Protein AF-A0A3B1ABM5-F1 (afdb_monomer_lite)

Organism: NCBI:txid652676

Structure (mmCIF, N/CA/C/O backbone):
data_AF-A0A3B1ABM5-F1
#
_entry.id   AF-A0A3B1ABM5-F1
#
loop_
_atom_site.group_PDB
_atom_site.id
_atom_site.type_symbol
_atom_site.label_atom_id
_atom_site.label_alt_id
_atom_site.label_comp_id
_atom_site.label_asym_id
_atom_site.label_entity_id
_atom_site.label_seq_id
_atom_site.pdbx_PDB_ins_code
_atom_site.Cartn_x
_atom_site.Cartn_y
_atom_site.Cartn_z
_atom_site.occupancy
_atom_site.B_iso_or_equiv
_atom_site.auth_seq_id
_atom_site.auth_comp_id
_atom_site.auth_asym_id
_atom_site.auth_atom_id
_atom_site.pdbx_PDB_model_num
ATOM 1 N N . MET A 1 1 ? 11.939 -9.503 13.181 1.00 50.84 1 MET A N 1
ATOM 2 C CA . MET A 1 1 ? 11.570 -8.478 12.181 1.00 50.84 1 MET A CA 1
ATOM 3 C C . MET A 1 1 ? 11.072 -7.268 12.945 1.00 50.84 1 MET A C 1
ATOM 5 O O . MET A 1 1 ? 10.287 -7.457 13.866 1.00 50.84 1 MET A O 1
ATOM 9 N N . SER A 1 2 ? 11.599 -6.085 12.643 1.00 64.31 2 SER A N 1
ATOM 10 C CA . SER A 1 2 ? 11.223 -4.835 13.312 1.00 64.31 2 SER A CA 1
ATOM 11 C C . SER A 1 2 ? 9.921 -4.299 12.726 1.00 64.31 2 SER A C 1
ATOM 13 O O . SER A 1 2 ? 9.748 -4.361 11.511 1.00 64.31 2 SER A O 1
ATOM 15 N N . SER A 1 3 ? 9.042 -3.772 13.580 1.00 75.44 3 SER A N 1
ATOM 16 C CA . SER A 1 3 ? 7.778 -3.150 13.176 1.00 75.44 3 SER A CA 1
ATOM 17 C C . SER A 1 3 ? 7.983 -2.060 12.110 1.00 75.44 3 SER A C 1
ATOM 19 O O . SER A 1 3 ? 9.026 -1.397 12.129 1.00 75.44 3 SER A O 1
ATOM 21 N N . PRO A 1 4 ? 6.995 -1.815 11.224 1.00 81.19 4 PRO A N 1
ATOM 22 C CA . PRO A 1 4 ? 7.078 -0.744 10.237 1.00 81.19 4 PRO A CA 1
ATOM 23 C C . PRO A 1 4 ? 7.282 0.622 10.898 1.00 81.19 4 PRO A C 1
ATOM 25 O O . PRO A 1 4 ? 6.700 0.916 11.944 1.00 81.19 4 PRO A O 1
ATOM 28 N N . SER A 1 5 ? 8.079 1.477 10.264 1.00 87.81 5 SER A N 1
ATOM 29 C CA . SER A 1 5 ? 8.213 2.876 10.660 1.00 87.81 5 SER A CA 1
ATOM 30 C C . SER A 1 5 ? 6.918 3.657 10.406 1.00 87.81 5 SER A C 1
ATOM 32 O O . SER A 1 5 ? 6.101 3.288 9.562 1.00 87.81 5 SER A O 1
ATOM 34 N N . VAL A 1 6 ? 6.753 4.787 11.100 1.00 88.06 6 VAL A N 1
ATOM 35 C CA . VAL A 1 6 ? 5.585 5.675 10.943 1.00 88.06 6 VAL A CA 1
ATOM 36 C C . VAL A 1 6 ? 5.391 6.100 9.482 1.00 88.06 6 VAL A C 1
ATOM 38 O O . VAL A 1 6 ? 4.275 6.057 8.975 1.00 88.06 6 VAL A O 1
ATOM 41 N N . TYR A 1 7 ? 6.477 6.415 8.771 1.00 86.06 7 TYR A N 1
ATOM 42 C CA . TYR A 1 7 ? 6.409 6.800 7.359 1.00 86.06 7 TYR A CA 1
ATOM 43 C C . TYR A 1 7 ? 5.926 5.661 6.457 1.00 86.06 7 TYR A C 1
ATOM 45 O O . TYR A 1 7 ? 5.113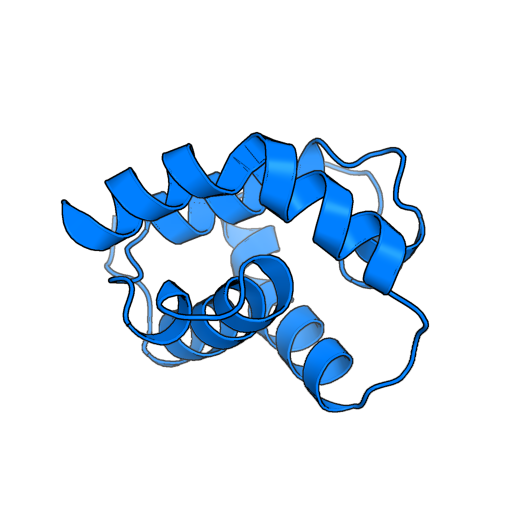 5.883 5.565 1.00 86.06 7 TYR A O 1
ATOM 53 N N . GLU A 1 8 ? 6.380 4.429 6.701 1.00 85.12 8 GLU A N 1
ATOM 54 C CA . GLU A 1 8 ? 5.911 3.269 5.939 1.00 85.12 8 GLU A CA 1
ATOM 55 C C . GLU A 1 8 ? 4.430 2.991 6.190 1.00 85.12 8 GLU A C 1
ATOM 57 O O . GLU A 1 8 ? 3.716 2.617 5.258 1.00 85.12 8 GLU A O 1
ATOM 62 N N . ILE A 1 9 ? 3.964 3.199 7.424 1.00 89.25 9 ILE A N 1
ATOM 63 C CA . ILE A 1 9 ? 2.548 3.093 7.782 1.00 89.25 9 ILE A CA 1
ATOM 64 C C . ILE A 1 9 ? 1.737 4.123 6.998 1.00 89.25 9 ILE A C 1
ATOM 66 O O . ILE A 1 9 ? 0.805 3.747 6.291 1.00 89.25 9 ILE A O 1
ATOM 70 N N . GLU A 1 10 ? 2.115 5.400 7.064 1.00 89.31 10 GLU A N 1
ATOM 71 C CA . GLU A 1 10 ? 1.410 6.490 6.382 1.00 89.31 10 GLU A CA 1
ATOM 72 C C . GLU A 1 10 ? 1.379 6.311 4.858 1.00 89.31 10 GLU A C 1
ATOM 74 O O . GLU A 1 10 ? 0.318 6.423 4.236 1.00 89.31 10 GLU A O 1
ATOM 79 N N . ASP A 1 11 ? 2.521 5.990 4.246 1.00 87.88 11 ASP A N 1
ATOM 80 C CA . ASP A 1 11 ? 2.629 5.806 2.797 1.00 87.88 11 ASP A CA 1
ATOM 81 C 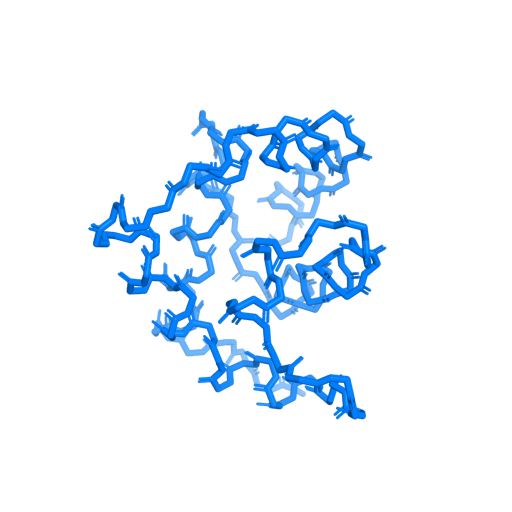C . ASP A 1 11 ? 1.810 4.597 2.326 1.00 87.88 11 ASP A C 1
ATOM 83 O O . ASP A 1 11 ? 1.067 4.681 1.344 1.00 87.88 11 ASP A O 1
ATOM 87 N N . THR A 1 12 ? 1.863 3.487 3.066 1.00 87.12 12 THR A N 1
ATOM 88 C CA . THR A 1 12 ? 1.028 2.309 2.794 1.00 87.12 12 THR A CA 1
ATOM 89 C C . THR A 1 12 ? -0.451 2.643 2.940 1.00 87.12 12 THR A C 1
ATOM 91 O O . THR A 1 12 ? -1.263 2.229 2.113 1.00 87.12 12 THR A O 1
ATOM 94 N N . GLN A 1 13 ? -0.813 3.438 3.946 1.00 89.62 13 GLN A N 1
ATOM 95 C CA . GLN A 1 13 ? -2.192 3.827 4.203 1.00 89.62 13 GLN A CA 1
ATOM 96 C C . GLN A 1 13 ? -2.788 4.638 3.047 1.00 89.62 13 GLN A C 1
ATOM 98 O O . GLN A 1 13 ? -3.943 4.416 2.666 1.00 89.62 13 GLN A O 1
ATOM 103 N N . ILE A 1 14 ? -1.989 5.531 2.455 1.00 86.44 14 ILE A N 1
ATOM 104 C CA . ILE A 1 14 ? -2.346 6.302 1.258 1.00 86.44 14 ILE A CA 1
ATOM 105 C C . ILE A 1 14 ? -2.614 5.362 0.083 1.00 86.44 14 ILE A C 1
ATOM 107 O O . ILE A 1 14 ? -3.640 5.495 -0.585 1.00 86.44 14 ILE A O 1
ATOM 111 N N . ILE A 1 15 ? -1.730 4.388 -0.147 1.00 84.00 15 ILE A N 1
ATOM 112 C CA . ILE A 1 15 ? -1.864 3.428 -1.249 1.00 84.00 15 ILE A CA 1
ATOM 113 C C . ILE A 1 15 ? -3.104 2.546 -1.053 1.00 84.00 15 ILE A C 1
ATOM 115 O O . ILE A 1 15 ? -3.895 2.374 -1.978 1.00 84.00 15 ILE A O 1
ATOM 119 N N . LEU A 1 16 ? -3.331 2.027 0.156 1.00 85.75 16 LEU A N 1
ATOM 120 C CA . LEU A 1 16 ? -4.503 1.206 0.468 1.00 85.75 16 LEU A CA 1
ATOM 121 C C . LEU A 1 16 ? -5.806 1.990 0.299 1.00 85.75 16 LEU A C 1
ATOM 123 O O . LEU A 1 16 ? -6.747 1.495 -0.322 1.00 85.75 16 LEU A O 1
ATOM 127 N N . HIS A 1 17 ? -5.863 3.226 0.803 1.00 86.38 17 HIS A N 1
ATOM 128 C CA . HIS A 1 17 ? -7.034 4.081 0.625 1.00 86.38 17 HIS A CA 1
ATOM 129 C C . HIS A 1 17 ? -7.285 4.381 -0.853 1.00 86.38 17 HIS A C 1
ATOM 131 O O . HIS A 1 17 ? -8.422 4.340 -1.325 1.00 86.38 17 HIS A O 1
ATOM 137 N N . TYR A 1 18 ? -6.218 4.623 -1.605 1.00 80.50 18 TYR A N 1
ATOM 138 C CA . TYR A 1 18 ? -6.302 4.860 -3.029 1.00 80.50 18 TYR A CA 1
ATOM 139 C C . TYR A 1 18 ? -6.888 3.662 -3.792 1.00 80.50 18 TYR A C 1
ATOM 141 O O . TYR A 1 18 ? -7.843 3.831 -4.553 1.00 80.50 18 TYR A O 1
ATOM 149 N N . LEU A 1 19 ? -6.369 2.457 -3.540 1.00 78.88 19 LEU A N 1
ATOM 150 C CA . LEU A 1 19 ? -6.770 1.218 -4.213 1.00 78.88 19 LEU A CA 1
ATOM 151 C C . LEU A 1 19 ? -8.177 0.759 -3.819 1.00 78.88 19 LEU A C 1
ATOM 153 O O . LEU A 1 19 ? -9.018 0.465 -4.671 1.00 78.88 19 LEU A O 1
ATOM 157 N N . PHE A 1 20 ? -8.449 0.711 -2.518 1.00 82.19 20 PHE A N 1
ATOM 158 C CA . PHE A 1 20 ? -9.644 0.059 -1.988 1.00 82.19 20 PHE A CA 1
ATOM 159 C C . PHE A 1 20 ? -10.759 1.041 -1.623 1.00 82.19 20 PHE A C 1
ATOM 161 O O . PHE A 1 20 ? -11.931 0.657 -1.626 1.00 82.19 20 PHE A O 1
ATOM 168 N N . SER A 1 21 ? -10.417 2.317 -1.405 1.00 79.88 21 SER A N 1
ATOM 169 C CA . SER A 1 21 ? -11.339 3.367 -0.943 1.00 79.88 21 SER A CA 1
ATOM 170 C C . SER A 1 21 ? -12.057 2.979 0.365 1.00 79.88 21 SER A C 1
ATOM 172 O O . SER A 1 21 ? -11.734 1.977 1.005 1.00 79.88 21 SER A O 1
ATOM 174 N N . GLY A 1 22 ? -12.991 3.810 0.836 1.00 77.31 22 GLY A N 1
ATOM 175 C CA . GLY A 1 22 ? -13.800 3.507 2.025 1.00 77.31 22 GLY A CA 1
ATOM 176 C C . GLY A 1 22 ? -12.975 3.271 3.300 1.00 77.31 22 GLY A C 1
ATOM 177 O O . GLY A 1 22 ? -12.080 4.057 3.622 1.00 77.31 22 GLY A O 1
ATOM 178 N N . ASN A 1 23 ? -13.278 2.178 4.012 1.00 75.12 23 ASN A N 1
ATOM 179 C CA . ASN A 1 23 ? -12.695 1.828 5.316 1.00 75.12 23 ASN A CA 1
ATOM 180 C C . ASN A 1 23 ? -11.216 1.436 5.269 1.00 75.12 23 ASN A C 1
ATOM 182 O O . ASN A 1 23 ? -10.601 1.313 6.326 1.00 75.12 23 ASN A O 1
ATOM 186 N N . ALA A 1 24 ? -10.627 1.299 4.078 1.00 79.94 24 ALA A N 1
ATOM 187 C CA . ALA A 1 24 ? -9.221 0.948 3.946 1.00 79.94 24 ALA A CA 1
ATOM 188 C C . ALA A 1 24 ? -8.295 1.928 4.675 1.00 79.94 24 ALA A C 1
ATOM 190 O O . ALA A 1 24 ? -7.260 1.498 5.162 1.00 79.94 24 ALA A O 1
ATOM 191 N N . LYS A 1 25 ? -8.704 3.203 4.828 1.00 78.31 25 LYS A N 1
ATOM 192 C CA . LYS A 1 25 ? -7.983 4.237 5.599 1.00 78.31 25 LYS A CA 1
ATOM 193 C C . LYS A 1 25 ? -7.795 3.919 7.093 1.00 78.31 25 LYS A C 1
ATOM 195 O O . LYS A 1 25 ? -6.960 4.547 7.726 1.00 78.31 25 LYS A O 1
ATOM 200 N N . ASN A 1 26 ? -8.598 3.003 7.638 1.00 82.12 26 ASN A N 1
ATOM 201 C CA . ASN A 1 26 ? -8.606 2.632 9.054 1.00 82.12 26 ASN A CA 1
ATOM 202 C C . ASN A 1 26 ? -7.997 1.241 9.296 1.00 82.12 26 ASN A C 1
ATOM 204 O O . ASN A 1 26 ? -8.010 0.757 10.425 1.00 82.12 26 ASN A O 1
ATOM 208 N N . TRP A 1 27 ? -7.541 0.555 8.245 1.00 86.12 27 TRP A N 1
ATOM 209 C CA . TRP A 1 27 ? -6.933 -0.763 8.386 1.00 86.12 27 TRP A CA 1
ATOM 210 C C . TRP A 1 27 ? -5.589 -0.663 9.088 1.00 86.12 27 TRP A C 1
ATOM 212 O O . TRP A 1 27 ? -4.784 0.215 8.790 1.00 86.12 27 TRP A O 1
ATOM 222 N N . LYS A 1 28 ? -5.315 -1.600 9.993 1.00 88.88 28 LYS A N 1
ATOM 223 C CA . LYS A 1 28 ? -4.028 -1.637 10.675 1.00 88.88 28 LYS A CA 1
ATOM 224 C C . LYS A 1 28 ? -2.931 -2.056 9.698 1.00 88.88 28 LYS A C 1
ATOM 226 O O . LYS A 1 28 ? -2.935 -3.166 9.162 1.00 88.88 28 LYS A O 1
ATOM 231 N N . VAL A 1 29 ? -1.972 -1.159 9.474 1.00 87.25 29 VAL A N 1
ATOM 232 C CA . VAL A 1 29 ? -0.801 -1.439 8.640 1.00 87.25 29 VAL A CA 1
ATOM 233 C C . VAL A 1 29 ? 0.239 -2.190 9.468 1.00 87.25 29 VAL A C 1
ATOM 235 O O . VAL A 1 29 ? 0.882 -1.631 10.352 1.00 87.25 29 VAL A O 1
ATOM 238 N N . SER A 1 30 ? 0.402 -3.474 9.165 1.00 89.38 30 SER A N 1
ATOM 239 C CA . SER A 1 30 ? 1.450 -4.341 9.709 1.00 89.38 30 SER A CA 1
ATOM 240 C C . SER A 1 30 ? 2.515 -4.654 8.653 1.00 89.38 30 SER A C 1
ATOM 242 O O . SER A 1 30 ? 2.312 -4.418 7.462 1.00 89.38 30 SER A O 1
ATOM 244 N N . ASP A 1 31 ? 3.633 -5.265 9.057 1.00 85.50 31 ASP A N 1
ATOM 245 C CA . ASP A 1 31 ? 4.622 -5.809 8.111 1.00 85.50 31 ASP A CA 1
ATOM 246 C C . ASP A 1 31 ? 3.983 -6.742 7.079 1.00 85.50 31 ASP A C 1
ATOM 248 O O . ASP A 1 31 ? 4.301 -6.690 5.892 1.00 85.50 31 ASP A O 1
ATOM 252 N N . ARG A 1 32 ? 3.040 -7.574 7.532 1.00 86.31 32 ARG A N 1
ATOM 253 C CA . ARG A 1 32 ? 2.297 -8.488 6.666 1.00 86.31 32 ARG A CA 1
ATOM 254 C C . ARG A 1 32 ? 1.459 -7.726 5.643 1.00 86.31 32 ARG A C 1
ATOM 256 O O . ARG A 1 32 ? 1.393 -8.144 4.494 1.00 86.31 32 ARG A O 1
ATOM 263 N N . MET A 1 33 ? 0.842 -6.615 6.042 1.00 85.75 33 MET A N 1
ATOM 264 C CA . MET A 1 33 ? 0.074 -5.763 5.132 1.00 85.75 33 MET A CA 1
ATOM 265 C C . MET A 1 33 ? 0.958 -5.194 4.016 1.00 85.75 33 MET A C 1
ATOM 267 O O . MET A 1 33 ? 0.583 -5.236 2.846 1.00 85.75 33 MET A O 1
ATOM 271 N N . ILE A 1 34 ? 2.145 -4.699 4.376 1.00 85.69 34 ILE A N 1
ATOM 272 C CA . ILE A 1 34 ? 3.120 -4.140 3.431 1.00 85.69 34 ILE A CA 1
ATOM 273 C C . ILE A 1 34 ? 3.606 -5.219 2.456 1.00 85.69 34 ILE A C 1
ATOM 275 O O . ILE A 1 34 ? 3.655 -4.983 1.248 1.00 85.69 34 ILE A O 1
ATOM 279 N N . ASP A 1 35 ? 3.899 -6.421 2.951 1.00 83.62 35 ASP A N 1
ATOM 280 C CA . ASP A 1 35 ? 4.343 -7.539 2.113 1.00 83.62 35 ASP A CA 1
ATOM 281 C C . ASP A 1 35 ? 3.268 -7.990 1.128 1.00 83.62 35 ASP A C 1
ATOM 283 O O . ASP A 1 35 ? 3.543 -8.214 -0.052 1.00 83.62 35 ASP A O 1
ATOM 287 N N . GLU A 1 36 ? 2.029 -8.129 1.600 1.00 83.44 36 GLU A N 1
ATOM 288 C CA . GLU A 1 36 ? 0.905 -8.521 0.755 1.00 83.44 36 GLU A CA 1
ATOM 289 C C . GLU A 1 36 ? 0.594 -7.441 -0.283 1.00 83.44 36 GLU A C 1
ATOM 291 O O . GLU A 1 36 ? 0.317 -7.776 -1.436 1.00 83.44 36 GLU A O 1
ATOM 296 N N . LEU A 1 37 ? 0.742 -6.157 0.065 1.00 81.88 37 LEU A N 1
ATOM 297 C CA . LEU A 1 37 ? 0.672 -5.057 -0.897 1.00 81.88 37 LEU A CA 1
ATOM 298 C C . LEU A 1 37 ? 1.762 -5.180 -1.967 1.00 81.88 37 LEU A C 1
ATOM 300 O O . LEU A 1 37 ? 1.449 -5.120 -3.155 1.00 81.88 37 LEU A O 1
ATOM 304 N N . GLY A 1 38 ? 3.014 -5.434 -1.580 1.00 77.56 38 GLY A N 1
ATOM 305 C CA . GLY A 1 38 ? 4.115 -5.645 -2.524 1.00 77.56 38 GLY A CA 1
ATOM 306 C C . GLY A 1 38 ? 3.871 -6.826 -3.472 1.00 77.56 38 GLY A C 1
ATOM 307 O O . GLY A 1 38 ? 4.082 -6.712 -4.684 1.00 77.56 38 GLY A O 1
ATOM 308 N N . LYS A 1 39 ? 3.348 -7.946 -2.955 1.00 76.81 39 LYS A N 1
ATOM 309 C CA . LYS A 1 39 ? 2.969 -9.121 -3.764 1.00 76.81 39 LYS A CA 1
ATOM 310 C C . LYS A 1 39 ? 1.810 -8.821 -4.706 1.00 76.81 39 LYS A C 1
ATOM 312 O O . LYS A 1 39 ? 1.862 -9.219 -5.869 1.00 76.81 39 LYS A O 1
ATOM 317 N N . ALA A 1 40 ? 0.770 -8.148 -4.215 1.00 75.38 40 ALA A N 1
ATOM 318 C CA . ALA A 1 40 ? -0.382 -7.766 -5.019 1.00 75.38 40 ALA A CA 1
ATOM 319 C C . ALA A 1 40 ? 0.065 -6.874 -6.177 1.00 75.38 40 ALA A C 1
ATOM 321 O O . ALA A 1 40 ? -0.235 -7.180 -7.325 1.00 75.38 40 ALA A O 1
ATOM 322 N N . LEU A 1 41 ? 0.877 -5.853 -5.895 1.00 71.31 41 LEU A N 1
ATOM 323 C CA . LEU A 1 41 ? 1.392 -4.945 -6.913 1.00 71.31 41 LEU A CA 1
ATOM 324 C C . LEU A 1 41 ? 2.313 -5.650 -7.924 1.00 71.31 41 LEU A C 1
ATOM 326 O O . LEU A 1 41 ? 2.184 -5.427 -9.125 1.00 71.31 41 LEU A O 1
ATOM 330 N N . SER A 1 42 ? 3.157 -6.584 -7.477 1.00 67.31 42 SER A N 1
ATOM 331 C CA . SER A 1 42 ? 4.040 -7.370 -8.358 1.00 67.31 42 SER A CA 1
ATOM 332 C C . SER A 1 42 ? 3.293 -8.329 -9.297 1.00 67.31 42 SER A C 1
ATOM 334 O O . SER A 1 42 ? 3.798 -8.669 -10.369 1.00 67.31 42 SER A O 1
ATOM 336 N N . LYS A 1 43 ? 2.096 -8.790 -8.909 1.00 64.75 43 LYS A N 1
ATOM 337 C CA . LYS A 1 43 ? 1.248 -9.674 -9.730 1.00 64.75 43 LYS A CA 1
ATOM 338 C C . LYS A 1 43 ? 0.484 -8.927 -10.820 1.00 64.75 43 LYS A C 1
ATOM 340 O O . LYS A 1 43 ? 0.043 -9.551 -11.780 1.00 64.75 43 LYS A O 1
ATOM 345 N N . LEU A 1 44 ? 0.354 -7.606 -10.720 1.00 59.03 44 LEU A N 1
ATOM 346 C CA . LEU A 1 44 ? -0.421 -6.782 -11.652 1.00 59.03 44 LEU A CA 1
ATOM 347 C C . LEU A 1 44 ? 0.363 -6.436 -12.918 1.00 59.03 44 LEU A C 1
ATOM 349 O O . LEU A 1 44 ? 0.282 -5.312 -13.414 1.00 59.03 44 LEU A O 1
ATOM 353 N N . LYS A 1 45 ? 1.092 -7.415 -13.472 1.00 50.59 45 LYS A N 1
ATOM 354 C CA . LYS A 1 45 ? 1.998 -7.211 -14.606 1.00 50.59 45 LYS A CA 1
ATOM 355 C C . LYS A 1 45 ? 1.339 -6.663 -15.887 1.00 50.59 45 LYS A C 1
ATOM 357 O O . LYS A 1 45 ? 2.028 -6.308 -16.835 1.00 50.59 45 LYS A O 1
ATOM 362 N N . THR A 1 46 ? 0.018 -6.569 -15.905 1.00 46.72 46 THR A N 1
ATOM 363 C CA . THR A 1 46 ? -0.812 -6.069 -17.004 1.00 46.72 46 THR A CA 1
ATOM 364 C C . THR A 1 46 ? -1.153 -4.582 -16.887 1.00 46.72 46 THR A C 1
ATOM 366 O O . THR A 1 46 ? -1.506 -3.945 -17.873 1.00 46.72 46 THR A O 1
ATOM 369 N N . CYS A 1 47 ? -1.034 -3.998 -15.696 1.00 53.00 47 CYS A N 1
ATOM 370 C CA . CYS A 1 47 ? -1.329 -2.595 -15.452 1.00 53.00 47 CYS A CA 1
ATOM 371 C C . CYS A 1 47 ? -0.047 -1.772 -15.555 1.00 53.00 47 CYS A C 1
ATOM 373 O O . CYS A 1 47 ? 0.530 -1.406 -14.535 1.00 53.00 47 CYS A O 1
ATOM 375 N N . ASN A 1 48 ? 0.385 -1.470 -16.788 1.00 44.53 48 ASN A N 1
ATOM 376 C CA . ASN A 1 48 ? 1.563 -0.639 -17.123 1.00 44.53 48 ASN A CA 1
ATOM 377 C C . ASN A 1 48 ? 1.691 0.637 -16.258 1.00 44.53 48 ASN A C 1
ATOM 379 O O . ASN A 1 48 ? 2.773 1.135 -15.990 1.00 44.53 48 ASN A O 1
ATOM 383 N N . ILE A 1 49 ? 0.563 1.125 -15.758 1.00 47.66 49 ILE A N 1
ATOM 384 C CA . ILE A 1 49 ? 0.414 2.339 -14.965 1.00 47.66 49 ILE A CA 1
ATOM 385 C C . ILE A 1 49 ? 0.897 2.162 -13.503 1.00 47.66 49 ILE A C 1
ATOM 387 O O . ILE A 1 49 ? 1.413 3.095 -12.893 1.00 47.66 49 ILE A O 1
ATOM 391 N N . VAL A 1 50 ? 0.787 0.956 -12.933 1.00 50.56 50 VAL A N 1
ATOM 392 C CA . VAL A 1 50 ? 1.395 0.623 -11.631 1.00 50.56 50 VAL A CA 1
ATOM 393 C C . VAL A 1 50 ? 2.900 0.371 -11.802 1.00 50.56 50 VAL A C 1
ATOM 395 O O . VAL A 1 50 ? 3.656 0.561 -10.859 1.00 50.56 50 VAL A O 1
ATOM 398 N N . PHE A 1 51 ? 3.377 0.036 -13.005 1.00 47.19 51 PHE A N 1
ATOM 399 C CA . PHE A 1 51 ? 4.812 -0.142 -13.260 1.00 47.19 51 PHE A CA 1
ATOM 400 C C . PHE A 1 51 ? 5.625 1.143 -13.244 1.00 47.19 51 PHE A C 1
ATOM 402 O O . PHE A 1 51 ? 6.789 1.081 -12.871 1.00 47.19 51 PHE A O 1
ATOM 409 N N . ASP A 1 52 ? 5.039 2.296 -13.569 1.00 52.12 52 ASP A N 1
ATOM 410 C CA . ASP A 1 52 ? 5.736 3.574 -13.371 1.00 52.12 52 ASP A CA 1
ATOM 411 C C . ASP A 1 52 ? 5.925 3.900 -11.884 1.00 52.12 52 ASP A C 1
ATOM 413 O O . ASP A 1 52 ? 6.814 4.674 -11.519 1.00 52.12 52 ASP A O 1
ATOM 417 N N . LEU A 1 53 ? 5.081 3.316 -11.029 1.00 50.00 53 LEU A N 1
ATOM 418 C CA . LEU A 1 53 ? 5.124 3.424 -9.573 1.00 50.00 53 LEU A CA 1
ATOM 419 C C . LEU A 1 53 ? 6.005 2.336 -8.939 1.00 50.00 53 LEU A C 1
ATOM 421 O O . LEU A 1 53 ? 6.530 2.536 -7.845 1.00 50.00 53 LEU A O 1
ATOM 425 N N . LEU A 1 54 ? 6.177 1.198 -9.610 1.00 52.91 54 LEU A N 1
ATOM 426 C CA . LEU A 1 54 ? 6.943 0.062 -9.118 1.00 52.91 54 LEU A CA 1
ATOM 427 C C . LEU A 1 54 ? 8.395 0.067 -9.619 1.00 52.91 54 LEU A C 1
ATOM 429 O O . LEU A 1 54 ? 8.709 0.641 -10.659 1.00 52.91 54 LEU A O 1
ATOM 433 N N . PRO A 1 55 ? 9.303 -0.622 -8.909 1.00 48.12 55 PRO A N 1
ATOM 434 C CA . PRO A 1 55 ? 10.585 -1.029 -9.479 1.00 48.12 55 PRO A CA 1
ATOM 435 C C . PRO A 1 55 ? 10.439 -1.602 -10.886 1.00 48.12 55 PRO A C 1
ATOM 437 O O . PRO A 1 55 ? 9.611 -2.489 -11.113 1.00 48.12 55 PRO A O 1
ATOM 440 N N . ARG A 1 56 ? 11.323 -1.184 -11.800 1.00 49.44 56 ARG A N 1
ATOM 441 C CA . ARG A 1 56 ? 11.529 -1.888 -13.073 1.00 49.44 56 ARG A CA 1
ATOM 442 C C . ARG A 1 56 ? 11.792 -3.381 -12.817 1.00 49.44 56 ARG A C 1
ATOM 444 O O . ARG A 1 56 ? 12.410 -3.716 -11.807 1.00 49.44 56 ARG A O 1
ATOM 451 N N . PRO A 1 57 ? 11.354 -4.276 -13.722 1.00 43.94 57 PRO A N 1
ATOM 452 C CA . PRO A 1 57 ? 11.463 -5.717 -13.532 1.00 43.94 57 PRO A CA 1
ATOM 453 C C . PRO A 1 57 ? 12.917 -6.146 -13.283 1.00 43.94 57 PRO A C 1
ATOM 455 O O . PRO A 1 57 ? 13.769 -6.079 -14.161 1.00 43.94 57 PRO A O 1
ATOM 458 N N . GLY A 1 58 ? 13.154 -6.585 -12.050 1.00 47.41 58 GLY A N 1
ATOM 459 C CA . GLY A 1 58 ? 14.409 -7.073 -11.491 1.00 47.41 58 GLY A CA 1
ATOM 460 C C . GLY A 1 58 ? 14.195 -7.194 -9.983 1.00 47.41 58 GLY A C 1
ATOM 461 O O . GLY A 1 58 ? 13.758 -6.226 -9.375 1.00 47.41 58 GLY A O 1
ATOM 462 N N . PHE A 1 59 ? 14.361 -8.403 -9.435 1.00 46.91 59 PHE A N 1
ATOM 463 C CA . PHE A 1 59 ? 14.126 -8.808 -8.035 1.00 46.91 59 PHE A CA 1
ATOM 464 C C . PHE A 1 59 ? 13.616 -7.703 -7.087 1.00 46.91 59 PHE A C 1
ATO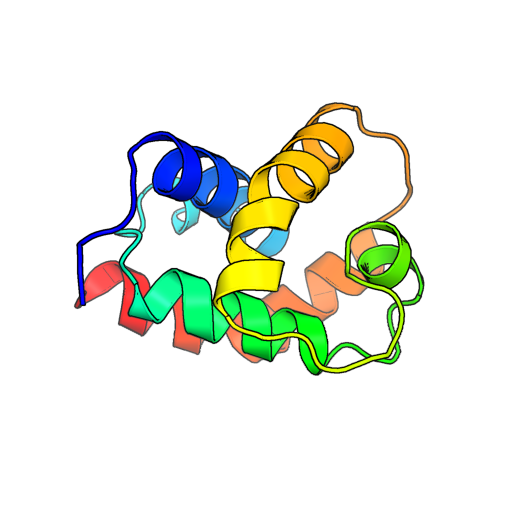M 466 O O . PHE A 1 59 ? 14.386 -6.952 -6.490 1.00 46.91 59 PHE A O 1
ATOM 473 N N . VAL A 1 60 ? 12.289 -7.634 -6.942 1.00 56.09 60 VAL A N 1
ATOM 474 C CA . VAL A 1 60 ? 11.615 -6.755 -5.981 1.00 56.09 60 VAL A CA 1
ATOM 475 C C . VAL A 1 60 ? 11.741 -7.387 -4.600 1.00 56.09 60 VAL A C 1
ATOM 477 O O . VAL A 1 60 ? 10.849 -8.097 -4.142 1.00 56.09 60 VAL A O 1
ATOM 480 N N . ASP A 1 61 ? 12.890 -7.195 -3.963 1.00 65.25 61 ASP A N 1
ATOM 481 C CA . ASP A 1 61 ? 13.049 -7.559 -2.560 1.00 65.25 61 ASP A CA 1
ATOM 482 C C . ASP A 1 61 ? 12.122 -6.693 -1.684 1.00 65.25 61 ASP A C 1
ATOM 484 O O . ASP A 1 61 ? 11.806 -5.544 -2.016 1.00 65.25 61 ASP A O 1
ATOM 488 N N . LYS A 1 62 ? 11.6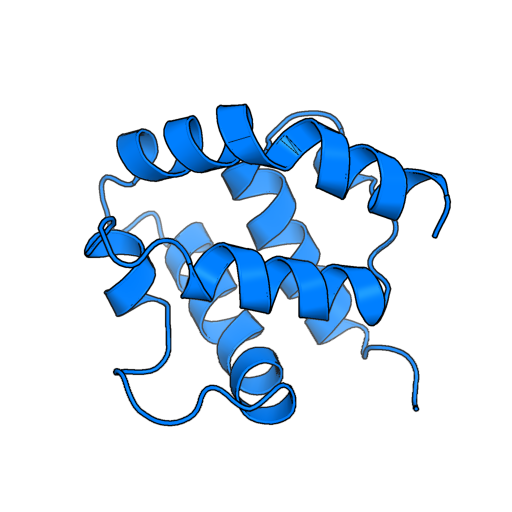84 -7.239 -0.551 1.00 65.75 62 LYS A N 1
ATOM 489 C CA . LYS A 1 62 ? 10.807 -6.584 0.425 1.00 65.75 62 LYS A CA 1
ATOM 490 C C . LYS A 1 62 ? 11.353 -5.217 0.834 1.00 65.75 62 LYS A C 1
ATOM 492 O O . LYS A 1 62 ? 10.623 -4.227 0.820 1.00 65.75 62 LYS A O 1
ATOM 497 N N . ASP A 1 63 ? 12.650 -5.134 1.107 1.00 72.06 63 ASP A N 1
ATOM 498 C CA . ASP A 1 63 ? 13.296 -3.882 1.509 1.00 72.06 63 ASP A CA 1
ATOM 499 C C . ASP A 1 63 ? 13.348 -2.864 0.371 1.00 72.06 63 ASP A C 1
ATOM 501 O O . ASP A 1 63 ? 13.261 -1.654 0.591 1.00 72.06 63 ASP A O 1
ATOM 505 N N . TYR A 1 64 ? 13.451 -3.343 -0.868 1.00 70.12 64 TYR A N 1
ATOM 506 C CA . TYR A 1 64 ? 13.347 -2.481 -2.031 1.00 70.12 64 TYR A CA 1
ATOM 507 C C . TYR A 1 64 ? 11.942 -1.881 -2.132 1.00 70.12 64 TYR A C 1
ATOM 509 O O . TYR A 1 64 ? 11.813 -0.667 -2.290 1.00 70.12 64 TYR A O 1
ATOM 517 N N . PHE A 1 65 ? 10.895 -2.701 -2.002 1.00 74.50 65 PHE A N 1
ATOM 518 C CA . PHE A 1 65 ? 9.510 -2.230 -2.050 1.00 74.50 65 PHE A CA 1
ATOM 519 C C . PHE A 1 65 ? 9.229 -1.169 -0.979 1.00 74.50 65 PHE A C 1
ATOM 521 O O . PHE A 1 65 ? 8.685 -0.107 -1.286 1.00 74.50 65 PHE A O 1
ATOM 528 N N . ARG A 1 66 ? 9.693 -1.402 0.253 1.00 78.69 66 ARG A N 1
ATOM 529 C CA . ARG A 1 66 ? 9.555 -0.463 1.377 1.00 78.69 66 ARG A CA 1
ATOM 530 C C . ARG A 1 66 ? 10.163 0.906 1.079 1.00 78.69 66 ARG A C 1
ATOM 532 O O . ARG A 1 66 ? 9.525 1.927 1.323 1.00 78.69 66 ARG A O 1
ATOM 539 N N . ARG A 1 67 ? 11.340 0.947 0.441 1.00 77.75 67 ARG A N 1
ATOM 540 C CA . ARG A 1 67 ? 11.969 2.206 -0.010 1.00 77.75 67 ARG A CA 1
ATOM 541 C C . ARG A 1 67 ? 11.150 2.946 -1.073 1.00 77.75 67 ARG A C 1
ATOM 543 O O . ARG A 1 67 ? 11.255 4.167 -1.170 1.00 77.75 67 ARG A O 1
ATOM 550 N N . GLN A 1 68 ? 10.351 2.234 -1.867 1.00 75.62 68 GLN A N 1
ATOM 551 C CA . GLN A 1 68 ? 9.541 2.829 -2.933 1.00 75.62 68 GLN A CA 1
ATOM 552 C C . GLN A 1 68 ? 8.164 3.314 -2.472 1.00 75.62 68 GLN A C 1
ATOM 554 O O . GLN A 1 68 ? 7.588 4.156 -3.161 1.00 75.62 68 GLN A O 1
ATOM 559 N N . LEU A 1 69 ? 7.655 2.865 -1.315 1.00 77.88 69 LEU A N 1
ATOM 560 C CA . LEU A 1 69 ? 6.335 3.254 -0.786 1.00 77.88 69 LEU A CA 1
ATOM 561 C C . LEU A 1 69 ? 6.100 4.768 -0.860 1.00 77.88 69 LEU A C 1
ATOM 563 O O . LEU A 1 69 ? 5.090 5.219 -1.400 1.00 77.88 69 LEU A O 1
ATOM 567 N N . ARG A 1 70 ? 7.090 5.555 -0.430 1.00 81.12 70 ARG A N 1
ATOM 568 C CA . ARG A 1 70 ? 7.035 7.021 -0.465 1.00 81.12 70 ARG A CA 1
ATOM 569 C C . ARG A 1 70 ? 6.911 7.597 -1.872 1.00 81.12 70 ARG A C 1
ATOM 571 O O . ARG A 1 70 ? 6.209 8.585 -2.085 1.00 81.12 70 ARG A O 1
ATOM 578 N N . GLY A 1 71 ? 7.607 7.006 -2.841 1.00 76.44 71 GLY A N 1
ATOM 579 C CA . GLY A 1 71 ? 7.532 7.405 -4.246 1.00 76.44 71 GLY A CA 1
ATOM 580 C C . GLY A 1 71 ? 6.147 7.138 -4.832 1.00 76.44 71 GLY A C 1
ATOM 581 O O . GLY A 1 71 ? 5.584 8.007 -5.500 1.00 76.44 71 GLY A O 1
ATOM 582 N N . ILE A 1 72 ? 5.575 5.977 -4.503 1.00 76.50 72 ILE A N 1
ATOM 583 C CA . ILE A 1 72 ? 4.224 5.580 -4.910 1.00 76.50 72 ILE A CA 1
ATOM 584 C C . ILE A 1 72 ? 3.190 6.535 -4.302 1.00 76.50 72 ILE A C 1
ATOM 586 O O . ILE A 1 72 ? 2.391 7.130 -5.026 1.00 76.50 72 ILE A O 1
ATOM 590 N N . ALA A 1 73 ? 3.240 6.745 -2.985 1.00 76.88 73 ALA A N 1
ATOM 591 C CA . ALA A 1 73 ? 2.308 7.608 -2.265 1.00 76.88 73 ALA A CA 1
ATOM 592 C C . ALA A 1 73 ? 2.342 9.062 -2.768 1.00 76.88 73 ALA A C 1
ATOM 594 O O . ALA A 1 73 ? 1.293 9.689 -2.933 1.00 76.88 73 ALA A O 1
ATOM 595 N N . ARG A 1 74 ? 3.532 9.602 -3.068 1.00 77.75 74 ARG A N 1
ATOM 596 C CA . ARG A 1 74 ? 3.686 10.952 -3.639 1.00 77.75 74 ARG A CA 1
ATOM 597 C C . ARG A 1 74 ? 3.030 11.092 -5.009 1.00 77.75 74 ARG A C 1
ATOM 599 O O . ARG A 1 74 ? 2.355 12.087 -5.243 1.00 77.75 74 ARG A O 1
ATOM 606 N N . ARG A 1 75 ? 3.206 10.107 -5.889 1.00 71.88 75 ARG A N 1
ATOM 607 C CA . ARG A 1 75 ? 2.635 10.130 -7.244 1.00 71.88 75 ARG A CA 1
ATOM 608 C C . ARG A 1 75 ? 1.115 9.958 -7.245 1.00 71.88 75 ARG A C 1
ATOM 610 O O . ARG A 1 75 ? 0.428 10.591 -8.037 1.00 71.88 75 ARG A O 1
ATOM 617 N N . ILE A 1 76 ? 0.584 9.167 -6.310 1.00 74.38 76 ILE A N 1
ATOM 618 C CA . ILE A 1 76 ? -0.862 9.110 -6.048 1.00 74.38 76 ILE A CA 1
ATOM 619 C C . ILE A 1 76 ? -1.376 10.496 -5.636 1.00 74.38 76 ILE A C 1
ATOM 621 O O . ILE A 1 76 ? -2.369 10.974 -6.181 1.00 74.38 76 ILE A O 1
ATOM 625 N N . LYS A 1 77 ? -0.686 11.163 -4.700 1.00 75.00 77 LYS A N 1
ATOM 626 C CA . LYS A 1 77 ? -1.061 12.504 -4.222 1.00 75.00 77 LYS A CA 1
ATOM 627 C C . LYS A 1 77 ? -0.966 13.585 -5.301 1.00 75.00 77 LYS A C 1
ATOM 629 O O . LYS A 1 77 ? -1.754 14.522 -5.256 1.00 75.00 77 LYS A O 1
ATOM 634 N N . SER A 1 78 ? -0.036 13.479 -6.252 1.00 73.38 78 SER A N 1
ATOM 635 C CA . SER A 1 78 ? 0.108 14.465 -7.333 1.00 73.38 78 SER A CA 1
ATOM 636 C C . SER A 1 78 ? -0.957 14.349 -8.426 1.00 73.38 78 SER A C 1
ATOM 638 O O . SER A 1 78 ? -1.007 15.215 -9.291 1.00 73.38 78 SER A O 1
ATOM 640 N N . GLY A 1 79 ? -1.802 13.307 -8.418 1.00 62.00 79 GLY A N 1
ATOM 641 C CA . GLY A 1 79 ? -2.900 13.145 -9.384 1.00 62.00 79 GLY A CA 1
ATOM 642 C C . GLY A 1 79 ? -2.449 12.952 -10.838 1.00 62.00 79 GLY A C 1
ATOM 643 O O . GLY A 1 79 ? -3.260 12.988 -11.756 1.00 62.00 79 GLY A O 1
ATOM 644 N N . THR A 1 80 ? -1.154 12.755 -11.069 1.00 53.66 80 THR A N 1
ATOM 645 C CA . THR A 1 80 ? -0.554 12.663 -12.400 1.00 53.66 80 THR A CA 1
ATOM 646 C C . THR A 1 80 ? -0.724 11.255 -12.951 1.00 53.66 80 THR A C 1
ATOM 648 O O . THR A 1 80 ? 0.173 10.446 -12.759 1.00 53.66 80 THR A O 1
ATOM 651 N N . GLY A 1 81 ? -1.860 10.943 -13.580 1.00 55.16 81 GLY A N 1
ATOM 652 C CA . GLY A 1 81 ? -2.115 9.704 -14.334 1.00 55.16 81 GLY A CA 1
ATOM 653 C C . GLY A 1 81 ? -3.572 9.240 -14.235 1.00 55.16 81 GLY A C 1
ATOM 654 O O . GLY A 1 81 ? -4.260 9.523 -13.258 1.00 55.16 81 GLY A O 1
ATOM 655 N N . ASP A 1 82 ? -4.067 8.554 -15.263 1.00 53.44 82 ASP A N 1
ATOM 656 C CA . ASP A 1 82 ? -5.448 8.069 -15.313 1.00 53.44 82 ASP A CA 1
ATOM 657 C C . ASP A 1 82 ? -5.487 6.586 -14.916 1.00 53.44 82 ASP A C 1
ATOM 659 O O . ASP A 1 82 ? -5.238 5.669 -15.693 1.00 53.44 82 ASP A O 1
ATOM 663 N N . TYR A 1 83 ? -5.684 6.358 -13.623 1.00 58.06 83 TYR A N 1
ATOM 664 C CA . TYR A 1 83 ? -5.326 5.120 -12.919 1.00 58.06 83 TYR A CA 1
ATOM 665 C C . TYR A 1 83 ? -6.530 4.217 -12.570 1.00 58.06 83 TYR A C 1
ATOM 667 O O . TYR A 1 83 ? -6.392 3.178 -11.911 1.00 58.06 83 TYR A O 1
ATOM 675 N N . ASN A 1 84 ? -7.736 4.629 -12.961 1.00 59.91 84 ASN A N 1
ATOM 676 C CA . ASN A 1 84 ? -8.995 4.080 -12.453 1.00 59.91 84 ASN A CA 1
ATOM 677 C C . ASN A 1 84 ? -9.248 2.618 -12.861 1.00 59.91 84 ASN A C 1
ATOM 679 O O . ASN A 1 84 ? -9.837 1.856 -12.093 1.00 59.91 84 ASN A O 1
ATOM 683 N N . LEU A 1 85 ? -8.758 2.191 -14.030 1.00 53.75 85 LEU A N 1
ATOM 684 C CA . LEU A 1 85 ? -8.956 0.824 -14.528 1.00 53.75 85 LEU A CA 1
ATOM 685 C C . LEU A 1 85 ? -8.239 -0.216 -13.646 1.00 53.75 85 LEU A C 1
ATOM 687 O O . LEU A 1 85 ? -8.803 -1.244 -13.272 1.00 53.75 85 LEU A O 1
ATOM 691 N N . CYS A 1 86 ? -7.004 0.094 -13.249 1.00 63.31 86 CYS A N 1
ATOM 692 C CA . CYS A 1 86 ? -6.174 -0.775 -12.417 1.00 63.31 86 CYS A CA 1
ATOM 693 C C . CYS A 1 86 ? -6.649 -0.794 -10.968 1.00 63.31 86 CYS A C 1
ATOM 695 O O . CYS A 1 86 ? -6.724 -1.858 -10.352 1.00 63.31 86 CYS A O 1
ATOM 697 N N . LYS A 1 87 ? -7.051 0.373 -10.452 1.00 68.38 87 LYS A N 1
ATOM 698 C CA . LYS A 1 87 ? -7.709 0.495 -9.152 1.00 68.38 87 LYS A CA 1
ATOM 699 C C . LYS A 1 87 ? -8.910 -0.452 -9.049 1.00 68.38 87 LYS A C 1
ATOM 701 O O . LYS A 1 87 ? -9.002 -1.207 -8.084 1.00 68.38 87 LYS A O 1
ATOM 706 N N . THR A 1 88 ? -9.785 -0.467 -10.054 1.00 67.44 88 THR A N 1
ATOM 707 C CA . THR A 1 88 ? -10.984 -1.320 -10.064 1.00 67.44 88 THR A CA 1
ATOM 708 C C . THR A 1 88 ? -10.642 -2.811 -10.076 1.00 67.44 88 THR A C 1
ATOM 710 O O . THR A 1 88 ? -11.210 -3.567 -9.288 1.00 67.44 88 THR A O 1
ATOM 713 N N . ALA A 1 89 ? -9.673 -3.238 -10.893 1.00 66.44 89 ALA A N 1
ATOM 714 C CA . ALA A 1 89 ? -9.254 -4.641 -10.958 1.00 66.44 89 ALA A CA 1
ATOM 715 C C . ALA A 1 89 ? -8.683 -5.152 -9.620 1.00 66.44 89 ALA A C 1
ATOM 717 O O . ALA A 1 89 ? -9.021 -6.248 -9.165 1.00 66.44 89 ALA A O 1
ATOM 718 N N . ILE A 1 90 ? -7.857 -4.338 -8.954 1.00 71.12 90 ILE A N 1
ATOM 719 C CA . ILE A 1 90 ? -7.277 -4.667 -7.644 1.00 71.12 90 ILE A CA 1
ATOM 720 C C . ILE A 1 90 ? -8.361 -4.722 -6.574 1.00 71.12 90 ILE A C 1
ATOM 722 O O . ILE A 1 90 ? -8.406 -5.664 -5.781 1.00 71.12 90 ILE A O 1
ATOM 726 N N . ASN A 1 91 ? -9.245 -3.724 -6.560 1.00 72.62 91 ASN A N 1
ATOM 727 C CA . ASN A 1 91 ? -10.334 -3.641 -5.597 1.00 72.62 91 ASN A CA 1
ATOM 728 C C . ASN A 1 91 ? -11.217 -4.891 -5.676 1.00 72.62 91 ASN A C 1
ATOM 730 O O . ASN A 1 91 ? -11.439 -5.549 -4.665 1.00 72.62 91 ASN A O 1
ATOM 734 N N . TYR A 1 92 ? -11.620 -5.292 -6.882 1.00 74.00 92 TYR A N 1
ATOM 735 C CA . TYR A 1 92 ? -12.476 -6.460 -7.063 1.00 74.00 92 TYR A CA 1
ATOM 736 C C . TYR A 1 92 ? -11.795 -7.777 -6.650 1.00 74.00 92 TYR A C 1
ATOM 738 O O . TYR A 1 92 ? -12.399 -8.597 -5.963 1.00 74.00 92 TYR A O 1
ATOM 746 N N . GLY A 1 93 ? -10.530 -7.980 -7.033 1.00 73.81 93 GLY A N 1
ATOM 747 C CA . GLY A 1 93 ? -9.843 -9.260 -6.828 1.00 73.81 93 GLY A CA 1
ATOM 748 C C . GLY A 1 93 ? -9.179 -9.447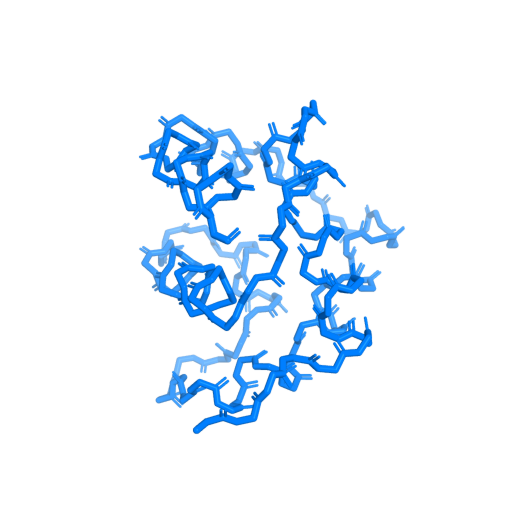 -5.462 1.00 73.81 93 GLY A C 1
ATOM 749 O O . GLY A 1 93 ? -8.947 -10.583 -5.056 1.00 73.81 93 GLY A O 1
ATOM 750 N N . GLN A 1 94 ? -8.828 -8.363 -4.763 1.00 79.69 94 GLN A N 1
ATOM 751 C CA . GLN A 1 94 ? -7.959 -8.434 -3.578 1.00 79.69 94 GLN A CA 1
ATOM 752 C C . GLN A 1 94 ? -8.559 -7.797 -2.321 1.00 79.69 94 GLN A C 1
ATOM 754 O O . GLN A 1 94 ? -8.072 -8.065 -1.226 1.00 79.69 94 GLN A O 1
ATOM 759 N N . ARG A 1 95 ? -9.631 -6.999 -2.420 1.00 79.62 95 ARG A N 1
ATOM 760 C CA . ARG A 1 95 ? -10.164 -6.249 -1.268 1.00 79.62 95 ARG A CA 1
ATOM 761 C C . ARG A 1 95 ? -10.446 -7.113 -0.046 1.00 79.62 95 ARG A C 1
ATOM 763 O O . ARG A 1 95 ? -10.018 -6.755 1.043 1.00 79.62 95 ARG A O 1
ATOM 770 N N . ARG A 1 96 ? -11.114 -8.256 -0.223 1.00 80.00 96 ARG A N 1
ATOM 771 C CA . ARG A 1 96 ? -11.477 -9.151 0.888 1.00 80.00 96 ARG A CA 1
ATOM 772 C C . ARG A 1 96 ? -10.249 -9.694 1.627 1.00 80.00 96 ARG A C 1
ATOM 774 O O . ARG A 1 96 ? -10.278 -9.826 2.844 1.00 80.00 96 ARG A O 1
ATOM 781 N N . HIS A 1 97 ? -9.166 -9.978 0.904 1.00 82.06 97 HIS A N 1
ATOM 782 C CA . HIS A 1 97 ? -7.901 -10.435 1.490 1.00 82.06 97 HIS A CA 1
ATOM 783 C C . HIS A 1 97 ? -7.266 -9.346 2.360 1.00 82.06 97 HIS A C 1
ATOM 785 O O . HIS A 1 97 ? -6.926 -9.596 3.515 1.00 82.06 97 HIS A O 1
ATOM 791 N N . PHE A 1 98 ? -7.186 -8.118 1.839 1.00 82.31 98 PHE A N 1
ATOM 792 C CA . PHE A 1 98 ? -6.639 -6.980 2.584 1.00 82.31 98 PHE A CA 1
ATOM 793 C C . PHE A 1 98 ? -7.517 -6.561 3.765 1.00 82.31 98 PHE A C 1
ATOM 795 O O . PHE A 1 98 ? -6.989 -6.198 4.811 1.00 82.31 98 PHE A O 1
ATOM 802 N N . GLU A 1 99 ? -8.838 -6.661 3.638 1.00 81.38 99 GLU A N 1
ATOM 803 C CA . GLU A 1 99 ? -9.770 -6.371 4.726 1.00 81.38 99 GLU A CA 1
ATOM 804 C C . GLU A 1 99 ? -9.563 -7.317 5.910 1.00 81.38 99 GLU A C 1
ATOM 806 O O . GLU A 1 99 ? -9.461 -6.855 7.044 1.00 81.38 99 GLU A O 1
ATOM 811 N N . ILE A 1 100 ? -9.400 -8.620 5.660 1.00 81.38 100 ILE 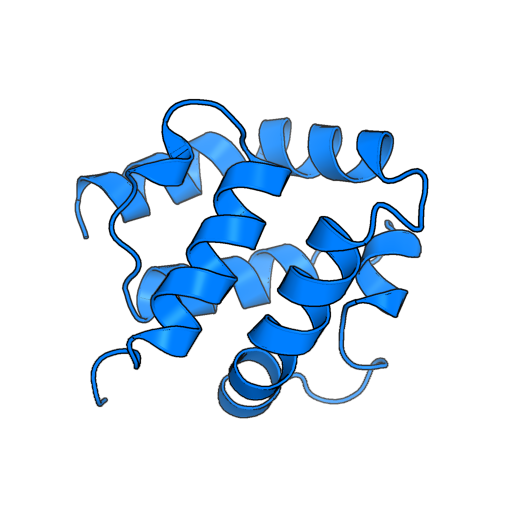A N 1
ATOM 812 C CA . ILE A 1 100 ? -9.105 -9.612 6.706 1.00 81.38 100 ILE A CA 1
ATOM 813 C C . ILE A 1 100 ? -7.767 -9.299 7.389 1.00 81.38 100 ILE A C 1
ATOM 815 O O . ILE A 1 100 ? -7.681 -9.281 8.613 1.00 81.38 100 ILE A O 1
ATOM 819 N N . ILE A 1 101 ? -6.720 -8.999 6.619 1.00 82.31 101 ILE A N 1
ATOM 820 C CA . ILE A 1 101 ? -5.402 -8.667 7.184 1.00 82.31 101 ILE A CA 1
ATOM 821 C C . ILE A 1 101 ? -5.453 -7.362 7.993 1.00 82.31 101 ILE A C 1
ATOM 823 O O . ILE A 1 101 ? -4.811 -7.259 9.033 1.00 82.31 101 ILE A O 1
ATOM 827 N N . GLY A 1 102 ? -6.218 -6.373 7.530 1.00 73.88 102 GLY A N 1
ATOM 828 C CA . GLY A 1 102 ? -6.307 -5.039 8.125 1.00 73.88 102 GLY A CA 1
ATOM 829 C C . GLY A 1 102 ? -7.211 -4.930 9.344 1.00 73.88 102 GLY A C 1
ATOM 830 O O . GLY A 1 102 ? -7.127 -3.937 10.064 1.00 73.88 102 GLY A O 1
ATOM 831 N N . THR A 1 103 ? -8.065 -5.928 9.569 1.00 72.12 103 THR A N 1
ATOM 832 C CA . THR A 1 103 ? -8.991 -5.998 10.712 1.00 72.12 103 THR A CA 1
ATOM 833 C C . THR A 1 103 ? -8.536 -6.977 11.789 1.00 72.12 103 THR A C 1
ATOM 835 O O . THR A 1 103 ? -8.871 -6.784 12.952 1.00 72.12 103 THR A O 1
ATOM 838 N N . VAL A 1 104 ? -7.763 -8.002 11.419 1.00 58.69 104 VAL A N 1
ATOM 839 C CA . VAL A 1 104 ? -7.278 -9.049 12.336 1.00 58.69 104 VAL A CA 1
ATOM 840 C C . VAL A 1 104 ? -5.802 -8.840 12.731 1.00 58.69 104 VAL A C 1
ATOM 842 O O . VAL A 1 104 ? -5.307 -9.500 13.643 1.00 58.69 104 VAL A O 1
ATOM 845 N N . GLY A 1 105 ? -5.084 -7.948 12.037 1.00 46.47 105 GLY A N 1
ATOM 846 C CA . GLY A 1 105 ? -3.646 -7.690 12.211 1.00 46.47 105 GLY A CA 1
ATOM 847 C C . GLY A 1 105 ? -3.264 -6.873 13.433 1.00 46.47 105 GLY A C 1
ATOM 848 O O . GLY A 1 105 ? -4.088 -6.118 13.982 1.00 46.47 105 GLY A O 1
#

Sequence (105 aa):
MSSPSVYEIEDTQIILHYLFSGNAKNWKVSDRMIDELGKALSKLKTCNIVFDLLPRPGFVDKDYFRRQLRGIARRIKSGTGDYNLCKTAINYGQRRHFEIIGTVG

Foldseek 3Di:
DDWDDPVLQVLLLLVQCQLQNDCSNQFDDTLVLLVVVLVLLVVPPVQVVSVVLDDDPDDPDSVNSSVSSVVNSVVSVVVPDDRVVVSVVCNVPCVVVSVCNRVVD

Secondary structure (DSSP, 8-state):
-PPPPHHHHHHHHHHHHHHH-GGGGGS---HHHHHHHHHHHHH-TT-HHHHTTS--SS---HHHHHHHHHHHHHHHHTT-S--HHHHHHHHHHHHHHHHHHHHH-

pLDDT: mean 71.77, std 13.41, range [43.94, 89.62]

Radius of gyration: 12.65 Å; chains: 1; bounding box: 28×25×30 Å